Protein AF-A0A2V6R880-F1 (afdb_monomer_lite)

Radius of gyration: 25.8 Å; chains: 1; bounding box: 63×27×64 Å

Foldseek 3Di:
DQLVVLVVVLAHSPPSHHDQAPDPPHGDCADPPPRHGPCDDDPPVVVVVVVVVVCVVVVVVVVVVVVVQPVVCPPDGPCVVPCVVVVVVVVVVVVCVVPPDDPVNVDPDDDDD

Sequence (113 aa):
MRRLARALRLRCPNCGGAGLMQSWFVLHARCTACGMRLQRGEDQDYWLGAYLLNFIVTEVLFAVLLVVVLVATWPNPPWGVVLYPFAKALWLMADLLFRPPGPADFAPERDAG

pLDDT: mean 85.73, std 10.4, range [45.03, 97.31]

Structure (mmCIF, N/CA/C/O backbone):
data_AF-A0A2V6R880-F1
#
_entry.id   AF-A0A2V6R880-F1
#
loop_
_atom_site.group_PDB
_atom_site.id
_atom_site.type_symbol
_atom_site.label_atom_id
_atom_site.label_alt_id
_atom_site.label_comp_id
_atom_site.label_asym_id
_atom_site.label_entity_id
_atom_site.label_seq_id
_atom_site.pdbx_PDB_ins_code
_atom_site.Cartn_x
_atom_site.Cartn_y
_atom_site.Cartn_z
_atom_site.occupancy
_atom_site.B_iso_or_equiv
_atom_site.auth_seq_id
_atom_site.auth_comp_id
_atom_site.auth_asym_id
_atom_site.auth_atom_id
_atom_site.pdbx_PDB_model_num
ATOM 1 N N . MET A 1 1 ? -4.488 8.539 22.425 1.00 70.50 1 MET A N 1
ATOM 2 C CA . MET A 1 1 ? -4.361 7.122 21.993 1.00 70.50 1 MET A CA 1
ATOM 3 C C . MET A 1 1 ? -5.622 6.262 22.190 1.00 70.50 1 MET A C 1
ATOM 5 O O . MET A 1 1 ? -5.995 5.576 21.250 1.00 70.50 1 MET A O 1
ATOM 9 N N . ARG A 1 2 ? -6.345 6.303 23.330 1.00 85.69 2 ARG A N 1
ATOM 10 C CA . ARG A 1 2 ? -7.556 5.460 23.566 1.00 85.69 2 ARG A CA 1
ATOM 11 C C . ARG A 1 2 ? -8.627 5.510 22.464 1.00 85.69 2 ARG A C 1
ATOM 13 O O . ARG A 1 2 ? -9.216 4.483 22.156 1.00 85.69 2 ARG A O 1
ATOM 20 N N . ARG A 1 3 ? -8.885 6.681 21.871 1.00 85.19 3 ARG A N 1
ATOM 21 C CA . ARG A 1 3 ? -9.872 6.826 20.783 1.00 85.19 3 ARG A CA 1
ATOM 22 C C . ARG A 1 3 ? -9.440 6.095 19.506 1.00 85.19 3 ARG A C 1
ATOM 24 O O . ARG A 1 3 ? -10.263 5.427 18.897 1.00 85.19 3 ARG A O 1
ATOM 31 N N . LEU A 1 4 ? -8.150 6.161 19.174 1.00 84.88 4 LEU A N 1
ATOM 32 C CA . LEU A 1 4 ? -7.561 5.493 18.012 1.00 84.88 4 LEU A CA 1
ATOM 33 C C . LEU A 1 4 ? -7.624 3.968 18.165 1.00 84.88 4 LEU A C 1
ATOM 35 O O . LEU A 1 4 ? -8.116 3.276 17.287 1.00 84.88 4 LEU A O 1
ATOM 39 N N . ALA A 1 5 ? -7.247 3.452 19.340 1.00 88.44 5 ALA A N 1
ATOM 40 C CA . ALA A 1 5 ? -7.345 2.024 19.645 1.00 88.44 5 ALA A CA 1
ATOM 41 C C . ALA A 1 5 ? -8.793 1.500 19.611 1.00 88.44 5 ALA A C 1
ATOM 43 O O . ALA A 1 5 ? -9.031 0.359 19.226 1.00 88.44 5 ALA A O 1
ATOM 44 N N . ARG A 1 6 ? -9.775 2.322 20.008 1.00 89.81 6 ARG A N 1
ATOM 45 C CA . ARG A 1 6 ? -11.200 1.978 19.874 1.00 89.81 6 ARG A CA 1
ATOM 46 C C . ARG A 1 6 ? -11.623 1.925 18.408 1.00 89.81 6 ARG A C 1
ATOM 48 O O . ARG A 1 6 ? -12.252 0.947 18.027 1.00 89.81 6 ARG A O 1
ATOM 55 N N . ALA A 1 7 ? -11.240 2.918 17.605 1.00 87.44 7 ALA A N 1
ATOM 56 C CA . ALA A 1 7 ? -11.545 2.956 16.176 1.00 87.44 7 ALA A CA 1
ATOM 57 C C . ALA A 1 7 ? -10.931 1.759 15.427 1.00 87.44 7 ALA A C 1
ATOM 59 O O . ALA A 1 7 ? -11.642 1.074 14.700 1.00 87.44 7 ALA A O 1
ATOM 60 N N . LEU A 1 8 ? -9.664 1.428 15.705 1.00 88.69 8 LEU A N 1
ATOM 61 C CA . LEU A 1 8 ? -8.981 0.248 15.150 1.00 88.69 8 LEU A CA 1
ATOM 62 C C . LEU A 1 8 ? -9.657 -1.079 15.526 1.00 88.69 8 LEU A C 1
ATOM 64 O O . LEU A 1 8 ? -9.547 -2.058 14.802 1.00 88.69 8 LEU A O 1
ATOM 68 N N . ARG A 1 9 ? -10.372 -1.121 16.655 1.00 89.81 9 ARG A N 1
ATOM 69 C CA . ARG A 1 9 ? -11.153 -2.287 17.099 1.00 89.81 9 ARG A CA 1
ATOM 70 C C . ARG A 1 9 ? -12.624 -2.219 16.675 1.00 89.81 9 ARG A C 1
ATOM 72 O O . ARG A 1 9 ? -13.438 -2.937 17.252 1.00 89.81 9 ARG A O 1
ATOM 79 N N . LEU A 1 10 ? -12.978 -1.331 15.741 1.00 89.12 10 LEU A N 1
ATOM 80 C CA . LEU A 1 10 ? -14.353 -1.103 15.276 1.00 89.12 10 LEU A CA 1
ATOM 81 C C . LEU A 1 10 ? -15.331 -0.787 16.423 1.00 89.12 10 LEU A C 1
ATOM 83 O O . LEU A 1 10 ? -16.477 -1.242 16.455 1.00 89.12 10 LEU A O 1
ATOM 87 N N . ARG A 1 11 ? -14.870 0.003 17.399 1.00 91.12 11 ARG A N 1
ATOM 88 C CA . ARG A 1 11 ? -15.666 0.491 18.533 1.00 91.12 11 ARG A CA 1
ATOM 89 C C . ARG A 1 11 ? -15.855 1.996 18.461 1.00 91.12 11 ARG A C 1
ATOM 91 O O . ARG A 1 11 ? -15.012 2.721 17.933 1.00 91.12 11 ARG A O 1
ATOM 98 N N . CYS A 1 12 ? -16.929 2.484 19.078 1.00 90.69 12 CYS A N 1
ATOM 99 C CA . CYS A 1 12 ? -17.199 3.916 19.152 1.00 90.69 12 CYS A CA 1
ATOM 100 C C . CYS A 1 12 ? -16.007 4.663 19.790 1.00 90.69 12 CYS A C 1
ATOM 102 O O . CYS A 1 12 ? -15.652 4.372 20.939 1.00 90.69 12 CYS A O 1
ATOM 104 N N . PRO A 1 13 ? -15.397 5.653 19.110 1.00 89.94 13 PRO A N 1
ATOM 105 C CA . PRO A 1 13 ? -14.242 6.371 19.647 1.00 89.94 13 PRO A CA 1
ATOM 106 C C . PRO A 1 13 ? -14.588 7.164 20.917 1.00 89.94 13 PRO A C 1
ATOM 108 O O . PRO A 1 13 ? -13.726 7.332 21.785 1.00 89.94 13 PRO A O 1
ATOM 111 N N . ASN A 1 14 ? -15.849 7.586 21.072 1.00 90.31 14 ASN A N 1
ATOM 112 C CA . ASN A 1 14 ? -16.326 8.350 22.223 1.00 90.31 14 ASN A CA 1
ATOM 113 C C . ASN A 1 14 ? -16.585 7.476 23.462 1.00 90.31 14 ASN A C 1
ATOM 115 O O . ASN A 1 14 ? -15.875 7.604 24.461 1.00 90.31 14 ASN A O 1
ATOM 119 N N . CYS A 1 15 ? -17.546 6.547 23.389 1.00 91.06 15 CYS A N 1
ATOM 120 C CA . CYS A 1 15 ? -17.959 5.739 24.545 1.00 91.06 15 CYS A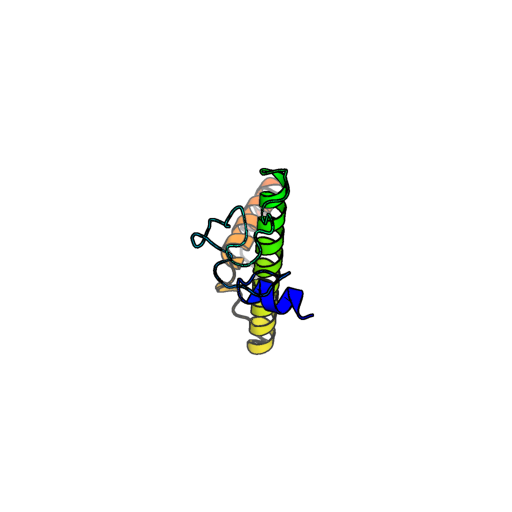 CA 1
ATOM 121 C C . CYS A 1 15 ? -17.273 4.365 24.639 1.00 91.06 15 CYS A C 1
ATOM 123 O O . CYS A 1 15 ? -17.185 3.807 25.726 1.00 91.06 15 CYS A O 1
ATOM 125 N N . GLY A 1 16 ? -16.741 3.820 23.539 1.00 89.75 16 GLY A N 1
ATOM 126 C CA . GLY A 1 16 ? -16.154 2.473 23.502 1.00 89.75 16 GLY A CA 1
ATOM 127 C C . GLY A 1 16 ? -17.152 1.322 23.308 1.00 89.75 16 GLY A C 1
ATOM 128 O O . GLY A 1 16 ? -16.737 0.165 23.398 1.00 89.75 16 GLY A O 1
ATOM 129 N N . GLY A 1 17 ? -18.426 1.615 23.027 1.00 88.81 17 GLY A N 1
ATOM 130 C CA . GLY A 1 17 ? -19.436 0.612 22.671 1.00 88.81 17 GLY A CA 1
ATOM 131 C C . GLY A 1 17 ? -19.086 -0.150 21.386 1.00 88.81 17 GLY A C 1
ATOM 132 O O . GLY A 1 17 ? -18.446 0.406 20.488 1.00 88.81 17 GLY A O 1
ATOM 133 N N . ALA A 1 18 ? -19.478 -1.425 21.326 1.00 85.12 18 ALA A N 1
ATOM 134 C CA . ALA A 1 18 ? -19.337 -2.287 20.149 1.00 85.12 18 ALA A CA 1
ATOM 135 C C . ALA A 1 18 ? -20.471 -2.043 19.132 1.00 85.12 18 ALA A C 1
ATOM 137 O O . ALA A 1 18 ? -21.454 -1.381 19.459 1.00 85.12 18 ALA A O 1
ATOM 138 N N . GLY A 1 19 ? -20.327 -2.566 17.910 1.00 83.00 19 GLY A N 1
ATOM 139 C CA . GLY A 1 19 ? -21.328 -2.391 16.849 1.00 83.00 19 GLY A CA 1
ATOM 140 C C . GLY A 1 19 ? -21.222 -1.035 16.154 1.00 83.00 19 GLY A C 1
ATOM 141 O O . GLY A 1 19 ? -22.207 -0.314 16.029 1.00 83.00 19 GLY A O 1
ATOM 142 N N . LEU A 1 20 ? -20.005 -0.646 15.756 1.00 86.75 20 LEU A N 1
ATOM 143 C CA . LEU A 1 20 ? -19.792 0.564 14.959 1.00 86.75 20 LEU A CA 1
ATOM 144 C C . LEU A 1 20 ? -20.341 0.393 13.530 1.00 86.75 20 LEU A C 1
ATOM 146 O O . LEU A 1 20 ? -20.922 1.323 12.973 1.00 86.75 20 LEU A O 1
ATOM 150 N N . MET A 1 21 ? -20.185 -0.805 12.965 1.00 87.88 21 MET A N 1
ATOM 151 C CA . MET A 1 21 ? -20.635 -1.158 11.622 1.00 87.88 21 MET A CA 1
ATOM 152 C C . MET A 1 21 ? -21.915 -1.998 11.671 1.00 87.88 21 MET A C 1
ATOM 154 O O . MET A 1 21 ? -22.019 -2.906 12.493 1.00 87.88 21 MET A O 1
ATOM 158 N N . GLN A 1 22 ? -22.859 -1.689 10.782 1.00 86.12 22 GLN A N 1
ATOM 159 C CA . GLN A 1 22 ? -24.069 -2.475 10.532 1.00 86.12 22 GLN A CA 1
ATOM 160 C C . GLN A 1 22 ? -23.758 -3.691 9.647 1.00 86.12 22 GLN A C 1
ATOM 162 O O . GLN A 1 22 ? -24.292 -4.775 9.861 1.00 86.12 22 GLN A O 1
ATOM 167 N N . SER A 1 23 ? -22.877 -3.511 8.662 1.00 84.88 23 SER A N 1
ATOM 168 C CA . SER A 1 23 ? -22.295 -4.564 7.824 1.00 84.88 23 SER A CA 1
ATOM 169 C C . SER A 1 23 ? -20.847 -4.194 7.492 1.00 84.88 23 SER A C 1
ATOM 171 O O . SER A 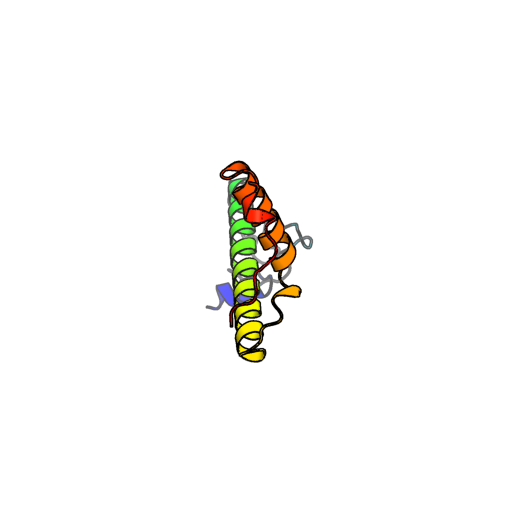1 23 ? -20.431 -3.074 7.769 1.00 84.88 23 SER A O 1
ATOM 173 N N . TRP A 1 24 ? -20.077 -5.089 6.868 1.00 81.75 24 TRP A N 1
ATOM 174 C CA . TRP A 1 24 ? -18.672 -4.834 6.503 1.00 81.75 24 TRP A CA 1
ATOM 175 C C . TRP A 1 24 ? -18.427 -3.537 5.719 1.00 81.75 24 TRP A C 1
ATOM 177 O O . TRP A 1 24 ? -17.332 -2.991 5.788 1.00 81.75 24 TRP A O 1
ATOM 187 N N . PHE A 1 25 ? -19.440 -3.027 5.017 1.00 81.81 25 PHE A N 1
ATOM 188 C CA . PHE A 1 25 ? -19.344 -1.811 4.205 1.00 81.81 25 PHE A CA 1
ATOM 189 C C . PHE A 1 25 ? -20.319 -0.711 4.638 1.00 81.81 25 PHE A C 1
ATOM 191 O O . PHE A 1 25 ? -20.359 0.348 4.020 1.00 81.81 25 PHE A O 1
ATOM 198 N N . VAL A 1 26 ? -21.115 -0.937 5.688 1.00 81.38 26 VAL A N 1
ATOM 199 C CA . VAL A 1 26 ? -22.147 0.010 6.127 1.00 81.38 26 VAL A CA 1
ATOM 200 C C . VAL A 1 26 ? -21.903 0.396 7.577 1.00 81.38 26 VAL A C 1
ATOM 202 O O . VAL A 1 26 ? -21.957 -0.435 8.484 1.00 81.38 26 VAL A O 1
ATOM 205 N N . LEU A 1 27 ? -21.647 1.681 7.802 1.00 86.75 27 LEU A N 1
ATOM 206 C CA . LEU A 1 27 ? -21.521 2.278 9.128 1.00 86.75 27 LEU A CA 1
ATOM 207 C C . LEU A 1 27 ? -22.914 2.583 9.693 1.00 86.75 27 LEU A C 1
ATOM 209 O O . LEU A 1 27 ? -23.777 3.082 8.974 1.00 86.75 27 LEU A O 1
ATOM 213 N N . HIS A 1 28 ? -23.145 2.342 10.986 1.00 86.94 28 HIS A N 1
ATOM 214 C CA . HIS A 1 28 ? -24.391 2.802 11.600 1.00 86.94 28 HIS A CA 1
ATOM 215 C C . HIS A 1 28 ? -24.477 4.335 11.563 1.00 86.94 28 HIS A C 1
ATOM 217 O O . HIS A 1 28 ? -23.509 5.021 11.873 1.00 86.94 28 HIS A O 1
ATOM 223 N N . ALA A 1 29 ? -25.658 4.900 11.297 1.00 86.75 29 ALA A N 1
ATOM 224 C CA . ALA A 1 29 ? -25.849 6.354 11.349 1.00 86.75 29 ALA A CA 1
ATOM 225 C C . ALA A 1 29 ? -25.623 6.934 12.764 1.00 86.75 29 ALA A C 1
ATOM 227 O O . ALA A 1 29 ? -25.170 8.074 12.928 1.00 86.75 29 ALA A O 1
ATOM 228 N N . ARG A 1 30 ? -25.935 6.149 13.806 1.00 87.56 30 ARG A N 1
ATOM 229 C CA . ARG A 1 30 ? -25.752 6.498 15.223 1.00 87.56 30 ARG A CA 1
ATOM 230 C C . ARG A 1 30 ? -25.170 5.325 16.003 1.00 87.56 30 ARG A C 1
ATOM 232 O O . ARG A 1 30 ? -25.499 4.175 15.741 1.00 87.56 30 ARG A O 1
ATOM 239 N N . CYS A 1 31 ? -24.349 5.619 17.003 1.00 90.25 31 CYS A N 1
ATOM 240 C CA . CYS A 1 31 ? -23.849 4.616 17.934 1.00 90.25 31 CYS A CA 1
ATOM 241 C C . CYS A 1 31 ? -24.996 4.045 18.783 1.00 90.25 31 CYS A C 1
ATOM 243 O O . CYS A 1 31 ? -25.704 4.802 19.445 1.00 90.25 31 CYS A O 1
ATOM 245 N N . THR A 1 32 ? -25.118 2.720 18.836 1.00 88.06 32 THR A N 1
ATOM 246 C CA . THR A 1 32 ? -26.142 1.998 19.614 1.00 88.06 32 THR A CA 1
ATOM 247 C C . THR A 1 32 ? -25.993 2.151 21.132 1.00 88.06 32 THR A C 1
ATOM 249 O O . THR A 1 32 ? -26.969 1.998 21.854 1.00 88.06 32 THR A O 1
ATOM 252 N N . ALA A 1 33 ? -24.796 2.490 21.628 1.00 90.06 33 ALA A N 1
ATOM 253 C CA . ALA A 1 33 ? -24.525 2.626 23.062 1.00 90.06 33 ALA A CA 1
ATOM 254 C C . ALA A 1 33 ? -24.679 4.061 23.599 1.00 90.06 33 ALA A C 1
ATOM 256 O O . ALA A 1 33 ? -25.188 4.248 24.696 1.00 90.06 33 ALA A O 1
ATOM 257 N N . CYS A 1 34 ? -24.208 5.082 22.868 1.00 92.25 34 CYS A N 1
ATOM 258 C CA . CYS A 1 34 ? -24.243 6.480 23.341 1.00 92.25 34 CYS A CA 1
ATOM 259 C C . CYS A 1 34 ? -25.058 7.438 22.462 1.00 92.25 34 CYS A C 1
ATOM 261 O O . CYS A 1 34 ? -25.078 8.634 22.734 1.00 92.25 34 CYS A O 1
ATOM 263 N N . GLY A 1 35 ? -25.670 6.959 21.376 1.00 88.38 35 GLY A N 1
ATOM 264 C CA . GLY A 1 35 ? -26.501 7.780 20.487 1.00 88.38 35 GLY A CA 1
ATOM 265 C C . GLY A 1 35 ? -25.740 8.783 19.610 1.00 88.38 35 GLY A C 1
ATOM 266 O O . GLY A 1 35 ? -26.362 9.493 18.822 1.00 88.38 35 GLY A O 1
ATOM 267 N N . MET A 1 36 ? -24.404 8.841 19.703 1.00 89.12 36 MET A N 1
ATOM 268 C CA . MET A 1 36 ? -23.574 9.739 18.892 1.00 89.12 36 MET A CA 1
ATOM 269 C C . MET A 1 36 ? -23.807 9.504 17.397 1.00 89.12 36 MET A C 1
ATOM 271 O O . MET A 1 36 ? -23.695 8.372 16.931 1.00 89.12 36 MET A O 1
ATOM 275 N N . ARG A 1 37 ? -24.059 10.579 16.642 1.00 85.88 37 ARG A N 1
ATOM 276 C CA . ARG A 1 37 ? -24.134 10.539 15.177 1.00 85.88 37 ARG A CA 1
ATOM 277 C C . ARG A 1 37 ? -22.744 10.244 14.602 1.00 85.88 37 ARG A C 1
ATOM 279 O O . ARG A 1 37 ? -21.816 11.014 14.840 1.00 85.88 37 ARG A O 1
ATOM 286 N N . LEU A 1 38 ? -22.608 9.117 13.905 1.00 79.88 38 LEU A N 1
ATOM 287 C CA . LEU A 1 38 ? -21.338 8.655 13.329 1.00 79.88 38 LEU A CA 1
ATOM 288 C C . LEU A 1 38 ? -21.113 9.245 11.933 1.00 79.88 38 LEU A C 1
ATOM 290 O O . LEU A 1 38 ? -19.987 9.584 11.591 1.00 79.88 38 LEU A O 1
ATOM 294 N N . GLN A 1 39 ? -22.195 9.445 11.179 1.00 75.06 39 GLN A N 1
ATOM 295 C CA . GLN A 1 39 ? -22.183 10.120 9.885 1.00 75.06 39 GLN A CA 1
ATOM 296 C C . GLN A 1 39 ? -22.466 11.614 10.100 1.00 75.06 39 GLN A C 1
ATOM 298 O O . GLN A 1 39 ? -23.614 12.045 10.251 1.00 75.06 39 GLN A O 1
ATOM 303 N N . ARG A 1 40 ? -21.395 12.399 10.250 1.00 70.00 40 ARG A N 1
ATOM 304 C CA . ARG A 1 40 ? -21.452 13.870 10.277 1.00 70.00 40 ARG A CA 1
ATOM 305 C C . ARG A 1 40 ? -21.541 14.312 8.808 1.00 70.00 40 ARG A C 1
ATOM 307 O O . ARG A 1 40 ? -20.791 13.762 8.021 1.00 70.00 40 ARG A O 1
ATOM 314 N N . GLY A 1 41 ? -22.531 15.149 8.471 1.00 58.09 41 GLY A N 1
ATOM 315 C CA . GLY A 1 41 ? -23.017 15.404 7.100 1.00 58.09 41 GLY A CA 1
ATOM 316 C C . GLY A 1 41 ? -21.946 15.682 6.040 1.00 58.09 41 GLY A C 1
ATOM 317 O O . GLY A 1 41 ? -20.837 16.051 6.401 1.00 58.09 41 GLY A O 1
ATOM 318 N N . GLU A 1 42 ? -22.355 15.516 4.774 1.00 56.97 42 GLU A N 1
ATOM 319 C CA . GLU A 1 42 ? -21.561 15.321 3.540 1.00 56.97 42 GLU A CA 1
ATOM 320 C C . GLU A 1 42 ? -21.269 13.839 3.262 1.00 56.97 42 GLU A C 1
ATOM 322 O O . GLU A 1 42 ? -20.162 13.314 3.370 1.00 56.97 42 GLU A O 1
ATOM 327 N N . ASP A 1 43 ? -22.336 13.141 2.889 1.00 59.47 43 ASP A N 1
ATOM 328 C CA . ASP A 1 43 ? -22.374 11.759 2.414 1.00 59.47 43 ASP A CA 1
ATOM 329 C C . ASP A 1 43 ? -21.461 11.492 1.203 1.00 59.47 43 ASP A C 1
ATOM 331 O O . ASP A 1 43 ? -21.089 10.343 0.993 1.00 59.47 43 ASP A O 1
ATOM 335 N N . GLN A 1 44 ? -21.027 12.523 0.470 1.00 57.31 44 GLN A N 1
ATOM 336 C CA . GLN A 1 44 ? -20.043 12.407 -0.615 1.00 57.31 44 GLN A CA 1
ATOM 337 C C . GLN A 1 44 ? -18.587 12.506 -0.101 1.00 57.31 44 GLN A C 1
ATOM 339 O O . GLN A 1 44 ? -17.756 11.654 -0.421 1.00 57.31 44 GLN A O 1
ATOM 344 N N . ASP A 1 45 ? -18.277 13.476 0.767 1.00 61.22 45 ASP A N 1
ATOM 345 C CA . ASP A 1 45 ? -16.892 13.773 1.180 1.00 61.22 45 ASP A CA 1
ATOM 346 C C . ASP A 1 45 ? -16.345 12.777 2.212 1.00 61.22 45 ASP A C 1
ATOM 348 O O . ASP A 1 45 ? -15.157 12.434 2.211 1.00 61.22 45 ASP A O 1
ATOM 352 N N . TYR A 1 46 ? -17.216 12.232 3.068 1.00 66.56 46 TYR A N 1
ATOM 353 C CA . TYR A 1 46 ? -16.820 11.208 4.038 1.00 66.56 46 TYR A CA 1
ATOM 354 C C . TYR A 1 46 ? -16.348 9.909 3.363 1.00 66.56 46 TYR A C 1
ATOM 356 O O . TYR A 1 46 ? -15.413 9.256 3.839 1.00 66.56 46 TYR A O 1
ATOM 364 N N . TRP A 1 47 ? -16.963 9.542 2.236 1.00 69.75 47 TRP A N 1
ATOM 365 C CA . TRP A 1 47 ? -16.568 8.367 1.461 1.00 69.75 47 TRP A CA 1
ATOM 366 C C . TRP A 1 47 ? -15.199 8.553 0.805 1.00 69.75 47 TRP A C 1
ATOM 368 O O . TRP A 1 47 ? -14.374 7.638 0.857 1.00 69.75 47 TRP A O 1
ATOM 378 N N . LEU A 1 48 ? -14.913 9.746 0.276 1.00 81.38 48 LEU A N 1
ATOM 379 C CA . LEU A 1 48 ? -13.601 10.064 -0.290 1.00 81.38 48 LEU A CA 1
ATOM 380 C C . LEU A 1 48 ? -12.490 9.947 0.763 1.00 81.38 48 LEU A C 1
ATOM 382 O O . LEU A 1 48 ? -11.457 9.329 0.506 1.00 81.38 48 LEU A O 1
ATOM 386 N N . GLY A 1 49 ? -12.720 10.472 1.971 1.00 82.69 49 GLY A N 1
ATOM 387 C CA . GLY A 1 49 ? -11.763 10.362 3.076 1.00 82.69 49 GLY A CA 1
ATOM 388 C C . GLY A 1 49 ? -11.495 8.913 3.503 1.00 82.69 49 GLY A C 1
ATOM 389 O O . GLY A 1 49 ? -10.346 8.545 3.761 1.00 82.69 49 GLY A O 1
ATOM 390 N N . ALA A 1 50 ? -12.530 8.068 3.542 1.00 83.44 50 ALA A N 1
ATOM 391 C CA . ALA A 1 50 ? -12.383 6.648 3.861 1.00 83.44 50 ALA A CA 1
ATOM 392 C C . ALA A 1 50 ? -11.577 5.888 2.791 1.00 83.44 50 ALA A C 1
ATOM 394 O O . ALA A 1 50 ? -10.685 5.110 3.139 1.00 83.44 50 ALA A O 1
ATOM 395 N N . TYR A 1 51 ? -11.837 6.146 1.504 1.00 86.81 51 TYR A N 1
ATOM 396 C CA . TYR A 1 51 ? -11.061 5.568 0.402 1.00 86.81 51 TYR A CA 1
ATOM 397 C C . TYR A 1 51 ? -9.615 6.059 0.383 1.00 86.81 51 TYR A C 1
ATOM 399 O O . TYR A 1 51 ? -8.709 5.249 0.211 1.00 86.81 51 TYR A O 1
ATOM 407 N N . LEU A 1 52 ? -9.375 7.351 0.623 1.00 91.38 52 LEU A N 1
ATOM 408 C CA . LEU A 1 52 ? -8.021 7.899 0.722 1.00 91.38 52 LEU A CA 1
ATOM 409 C C . LEU A 1 52 ? -7.212 7.185 1.812 1.00 91.38 52 LEU A C 1
ATOM 411 O O . LEU A 1 52 ? -6.086 6.758 1.568 1.00 91.38 52 LEU A O 1
ATOM 415 N N . LEU A 1 53 ? -7.792 7.005 3.002 1.00 89.81 53 LEU A N 1
ATOM 416 C CA . LEU A 1 53 ? -7.138 6.258 4.078 1.00 89.81 53 LEU A CA 1
ATOM 417 C C . LEU A 1 53 ? -6.890 4.795 3.694 1.00 89.81 53 LEU A C 1
ATOM 419 O O . LEU A 1 53 ? -5.834 4.255 4.019 1.00 89.81 53 LEU A O 1
ATOM 423 N N . ASN A 1 54 ? -7.832 4.159 2.993 1.00 91.38 54 ASN A N 1
ATOM 424 C CA . ASN A 1 54 ? -7.644 2.804 2.483 1.00 91.38 54 ASN A CA 1
ATOM 425 C C . ASN A 1 54 ? -6.468 2.724 1.495 1.00 91.38 54 ASN A C 1
ATOM 427 O O . ASN A 1 54 ? -5.636 1.826 1.638 1.00 91.38 54 ASN A O 1
ATOM 431 N N . PHE A 1 55 ? -6.354 3.675 0.562 1.00 95.06 55 PHE A N 1
ATOM 432 C CA . PHE A 1 55 ? -5.239 3.741 -0.382 1.00 95.06 55 PHE A CA 1
ATOM 433 C C . PHE A 1 55 ? -3.906 3.948 0.325 1.00 95.06 55 PHE A C 1
ATOM 435 O O . PHE A 1 55 ? -2.993 3.163 0.095 1.00 95.06 55 PHE A O 1
ATOM 442 N N . ILE A 1 56 ? -3.818 4.909 1.251 1.00 96.25 56 ILE A N 1
ATOM 443 C CA . ILE A 1 56 ? -2.593 5.157 2.027 1.00 96.25 56 ILE A CA 1
ATOM 444 C C . ILE A 1 56 ? -2.150 3.885 2.758 1.00 96.25 56 ILE A C 1
ATOM 446 O O . ILE A 1 56 ? -0.985 3.505 2.692 1.00 96.25 56 ILE A O 1
ATOM 450 N N . VAL A 1 57 ? -3.067 3.199 3.450 1.00 95.38 57 VAL A N 1
ATOM 451 C CA . VAL A 1 57 ? -2.727 1.967 4.181 1.00 95.38 57 VAL A CA 1
ATOM 452 C C . VAL A 1 57 ? -2.282 0.865 3.220 1.00 95.38 57 VAL A C 1
ATOM 454 O O . VAL A 1 57 ? -1.270 0.214 3.470 1.00 95.38 57 VAL A O 1
ATOM 457 N N . THR A 1 58 ? -3.010 0.665 2.123 1.00 95.81 58 THR A N 1
ATOM 458 C CA . THR A 1 58 ? -2.695 -0.361 1.117 1.00 95.81 58 THR A CA 1
ATOM 459 C C . THR A 1 58 ? -1.331 -0.114 0.473 1.00 95.81 58 THR A C 1
ATOM 461 O O . THR A 1 58 ? -0.519 -1.033 0.376 1.00 95.81 58 THR A O 1
ATOM 464 N N . GLU A 1 59 ? -1.051 1.129 0.089 1.00 96.69 59 GLU A N 1
ATOM 465 C CA . GLU A 1 59 ? 0.204 1.535 -0.540 1.00 96.69 59 GLU A CA 1
ATOM 466 C C . GLU A 1 59 ? 1.388 1.393 0.419 1.00 96.69 59 GLU A C 1
ATOM 468 O O . GLU A 1 59 ? 2.411 0.818 0.051 1.00 96.69 59 GLU A O 1
ATOM 473 N N . VAL A 1 60 ? 1.240 1.824 1.676 1.00 97.31 60 VAL A N 1
ATOM 474 C CA . VAL A 1 60 ? 2.288 1.660 2.695 1.00 97.31 60 VAL A CA 1
ATOM 475 C C . VAL A 1 60 ? 2.576 0.181 2.951 1.00 97.31 60 VAL A C 1
ATOM 477 O O . VAL A 1 60 ? 3.742 -0.207 3.021 1.00 97.31 60 VAL A O 1
ATOM 480 N N . LEU A 1 61 ? 1.547 -0.665 3.058 1.00 96.75 61 LEU A N 1
ATOM 481 C CA . LEU A 1 61 ? 1.734 -2.109 3.228 1.00 96.75 61 LEU A CA 1
ATOM 482 C C . LEU A 1 61 ? 2.464 -2.729 2.033 1.00 96.75 61 LEU A C 1
ATOM 484 O O . LEU A 1 61 ? 3.380 -3.530 2.227 1.00 96.75 61 LEU A O 1
ATOM 488 N N . PHE A 1 62 ? 2.095 -2.334 0.815 1.00 94.06 62 PHE A N 1
ATOM 489 C CA . PHE A 1 62 ? 2.772 -2.779 -0.398 1.00 94.06 62 PHE A CA 1
ATOM 490 C C . PHE A 1 62 ? 4.241 -2.331 -0.431 1.00 94.06 62 PHE A C 1
ATOM 492 O O . PHE A 1 62 ? 5.122 -3.152 -0.677 1.00 94.06 62 PHE A O 1
ATOM 499 N N . ALA A 1 63 ? 4.523 -1.062 -0.124 1.00 93.69 63 ALA A N 1
ATOM 500 C CA . ALA A 1 63 ? 5.880 -0.522 -0.086 1.00 93.69 63 ALA A CA 1
ATOM 501 C C . ALA A 1 63 ? 6.754 -1.236 0.957 1.00 93.69 63 ALA A C 1
ATOM 503 O O . ALA A 1 63 ? 7.889 -1.612 0.664 1.00 93.69 63 ALA A O 1
ATOM 504 N N . VAL A 1 64 ? 6.219 -1.487 2.157 1.00 96.62 64 VAL A N 1
ATOM 505 C CA . VAL A 1 64 ? 6.922 -2.244 3.203 1.00 96.62 64 VAL A CA 1
ATOM 506 C C . VAL A 1 64 ? 7.206 -3.671 2.742 1.00 96.62 64 VAL A C 1
ATOM 508 O O . VAL A 1 64 ? 8.335 -4.137 2.884 1.00 96.62 64 VAL A O 1
ATOM 511 N N . LEU A 1 65 ? 6.220 -4.356 2.157 1.00 93.38 65 LEU A N 1
ATOM 512 C CA . LEU A 1 65 ? 6.405 -5.708 1.631 1.00 93.38 65 LEU A CA 1
ATOM 513 C C . LEU A 1 65 ? 7.490 -5.745 0.546 1.00 93.38 65 LEU A C 1
ATOM 515 O O . LEU A 1 65 ? 8.357 -6.617 0.585 1.00 93.38 65 LEU A O 1
ATOM 519 N N . LEU A 1 66 ? 7.479 -4.784 -0.380 1.00 91.00 66 LEU A N 1
ATOM 520 C CA . LEU A 1 66 ? 8.495 -4.655 -1.423 1.00 91.00 66 LEU A CA 1
ATOM 521 C C . LEU A 1 66 ? 9.895 -4.503 -0.813 1.00 91.00 66 LEU A C 1
ATOM 523 O O . LEU A 1 66 ? 10.802 -5.243 -1.186 1.00 91.00 66 LEU A O 1
ATOM 527 N N . VAL A 1 67 ? 10.066 -3.595 0.153 1.00 92.88 67 VAL A N 1
ATOM 528 C CA . VAL A 1 67 ? 11.352 -3.383 0.841 1.00 92.88 67 VAL A CA 1
ATOM 529 C C . VAL A 1 67 ? 11.817 -4.657 1.545 1.00 92.88 67 VAL A C 1
ATOM 531 O O . VAL A 1 67 ? 12.980 -5.033 1.411 1.00 92.88 67 VAL A O 1
ATOM 534 N N . VAL A 1 68 ? 10.921 -5.355 2.247 1.00 94.50 68 VAL A N 1
ATOM 535 C CA . VAL A 1 68 ? 11.241 -6.622 2.924 1.00 94.50 68 VAL A CA 1
ATOM 536 C C . VAL A 1 68 ? 11.730 -7.669 1.924 1.00 94.50 68 VAL A C 1
ATOM 538 O O . VAL A 1 68 ? 12.758 -8.300 2.166 1.00 94.50 68 VAL A O 1
ATOM 541 N N . VAL A 1 69 ? 11.046 -7.828 0.788 1.00 91.31 69 VAL A N 1
ATOM 542 C CA . VAL A 1 69 ? 11.455 -8.774 -0.261 1.00 91.31 69 VAL A CA 1
ATOM 543 C C . VAL A 1 69 ? 12.811 -8.389 -0.847 1.00 91.31 69 VAL A C 1
ATOM 545 O O . VAL A 1 69 ? 13.677 -9.253 -0.966 1.00 91.31 69 VAL A O 1
ATOM 548 N N . LEU A 1 70 ? 13.028 -7.113 -1.175 1.00 91.69 70 LEU A N 1
ATOM 549 C CA . LEU A 1 70 ? 14.293 -6.639 -1.744 1.00 91.69 70 LEU A CA 1
ATOM 550 C C . LEU A 1 70 ? 15.472 -6.876 -0.798 1.00 91.69 70 LEU A C 1
ATOM 552 O O . LEU A 1 70 ? 16.504 -7.374 -1.237 1.00 91.69 70 LEU A O 1
ATOM 556 N N . VAL A 1 71 ? 15.311 -6.571 0.492 1.00 94.56 71 VAL A N 1
ATOM 557 C CA . VAL A 1 71 ? 16.355 -6.800 1.503 1.00 94.56 71 VAL A CA 1
ATOM 558 C C . VAL A 1 71 ? 16.605 -8.297 1.700 1.00 94.56 71 VAL A C 1
ATOM 560 O O . VAL A 1 71 ? 17.758 -8.712 1.770 1.00 94.56 71 VAL A O 1
ATOM 563 N N . ALA A 1 72 ? 15.553 -9.120 1.746 1.00 94.00 72 ALA A N 1
ATOM 564 C CA . ALA A 1 72 ? 15.678 -10.566 1.946 1.00 94.00 72 ALA A CA 1
ATOM 565 C C . ALA A 1 72 ? 16.281 -11.309 0.740 1.00 94.00 72 ALA A C 1
ATOM 567 O O . ALA A 1 72 ? 16.877 -12.368 0.912 1.00 94.00 72 ALA A O 1
ATOM 568 N N . THR A 1 73 ? 16.115 -10.776 -0.473 1.00 93.12 73 THR A N 1
ATOM 569 C CA . THR A 1 73 ? 16.590 -11.395 -1.725 1.00 93.12 73 THR A CA 1
ATOM 570 C C . THR A 1 73 ? 17.840 -10.723 -2.295 1.00 93.12 73 THR A C 1
ATOM 572 O O . T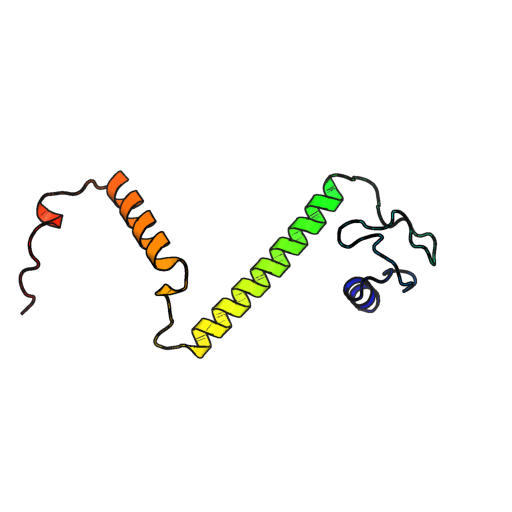HR A 1 73 ? 18.323 -11.103 -3.362 1.00 93.12 73 THR A O 1
ATOM 575 N N . TRP A 1 74 ? 18.404 -9.744 -1.584 1.00 91.62 74 TRP A N 1
ATOM 576 C CA . TRP A 1 74 ? 19.647 -9.091 -1.978 1.00 91.62 74 TRP A CA 1
ATOM 577 C C . TRP A 1 74 ? 20.811 -10.101 -2.012 1.00 91.62 74 TRP A C 1
ATOM 579 O O . TRP A 1 74 ? 20.958 -10.869 -1.059 1.00 91.62 74 TRP A O 1
ATOM 589 N N . PRO A 1 75 ? 21.666 -10.127 -3.058 1.00 91.06 75 PRO A N 1
ATOM 590 C CA . PRO A 1 75 ? 21.818 -9.156 -4.154 1.00 91.06 75 PRO A CA 1
ATOM 591 C C . PRO A 1 75 ? 21.019 -9.449 -5.435 1.00 91.06 75 PRO A C 1
ATOM 593 O O . PRO A 1 75 ? 21.112 -8.671 -6.381 1.00 91.06 75 PRO A O 1
ATOM 596 N N . ASN A 1 76 ? 20.237 -10.532 -5.494 1.00 89.12 76 ASN A N 1
ATOM 597 C CA . ASN A 1 76 ? 19.526 -10.957 -6.706 1.00 89.12 76 ASN A CA 1
ATOM 598 C C . ASN A 1 76 ? 17.999 -10.985 -6.499 1.00 89.12 76 ASN A C 1
ATOM 600 O O . ASN A 1 76 ? 17.418 -12.069 -6.375 1.00 89.12 76 ASN A O 1
ATOM 604 N N . PRO A 1 77 ? 17.317 -9.823 -6.480 1.00 87.75 77 PRO A N 1
ATOM 605 C CA . PRO A 1 77 ? 15.874 -9.792 -6.322 1.00 87.75 77 PRO A CA 1
ATOM 606 C C . PRO A 1 77 ? 15.132 -10.473 -7.479 1.00 87.75 77 PRO A C 1
ATOM 608 O O . PRO A 1 77 ? 15.556 -10.373 -8.635 1.00 87.75 77 PRO A O 1
ATOM 611 N N . PRO A 1 78 ? 13.981 -11.115 -7.214 1.00 84.62 78 PRO A N 1
ATOM 612 C CA . PRO A 1 78 ? 13.184 -11.795 -8.228 1.00 84.62 78 PRO A CA 1
ATOM 613 C C . PRO A 1 78 ? 12.354 -10.795 -9.052 1.00 84.62 78 PRO A C 1
ATOM 615 O O . PRO A 1 78 ? 11.122 -10.808 -9.030 1.00 84.62 78 PRO A O 1
ATOM 618 N N . TRP A 1 79 ? 13.025 -9.926 -9.813 1.00 81.56 79 TRP A N 1
ATOM 619 C CA . TRP A 1 79 ? 12.392 -8.878 -10.624 1.00 81.56 79 TRP A CA 1
ATOM 620 C C . TRP A 1 79 ? 11.348 -9.410 -11.610 1.00 81.56 79 TRP A C 1
ATOM 622 O O . TRP A 1 79 ? 10.411 -8.692 -11.929 1.00 81.56 79 TRP A O 1
ATOM 632 N N . GLY A 1 80 ? 11.462 -10.669 -12.048 1.00 76.44 80 GLY A N 1
ATOM 633 C CA . GLY A 1 80 ? 10.502 -11.307 -12.956 1.00 76.44 80 GLY A CA 1
ATOM 634 C C . GLY A 1 80 ? 9.103 -11.540 -12.371 1.00 76.44 80 GLY A C 1
ATOM 635 O O . GLY A 1 80 ? 8.168 -11.746 -13.138 1.00 76.44 80 GLY A O 1
ATOM 636 N N . VAL A 1 81 ? 8.946 -11.504 -11.041 1.00 73.62 81 VAL A N 1
ATOM 637 C CA . VAL A 1 81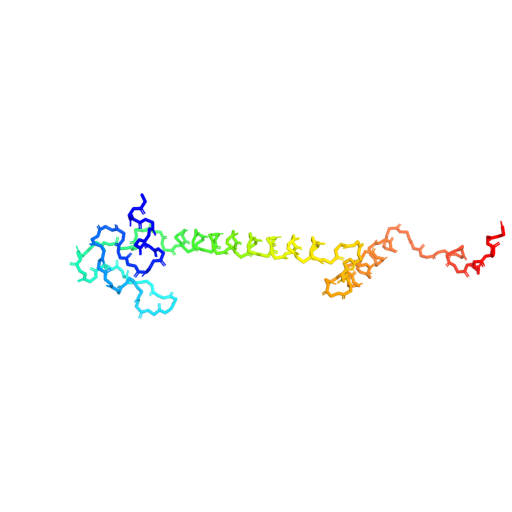 ? 7.633 -11.612 -10.370 1.00 73.62 81 VAL A CA 1
ATOM 638 C C . VAL A 1 81 ? 6.948 -10.250 -10.273 1.00 73.62 81 VAL A C 1
ATOM 640 O O . VAL A 1 81 ? 5.724 -10.148 -10.339 1.00 73.62 81 VAL A O 1
ATOM 643 N N . VAL A 1 82 ? 7.739 -9.187 -10.135 1.00 74.88 82 VAL A N 1
ATOM 644 C CA . VAL A 1 82 ? 7.243 -7.822 -10.303 1.00 74.88 82 VAL A CA 1
ATOM 645 C C . VAL A 1 82 ? 6.856 -7.684 -11.776 1.00 74.88 82 VAL A C 1
ATOM 647 O O . VAL A 1 82 ? 7.475 -8.313 -12.629 1.00 74.88 82 VAL A O 1
ATOM 650 N N . LEU A 1 83 ? 5.858 -6.865 -12.118 1.00 81.81 83 LEU A N 1
ATOM 651 C CA . LEU A 1 83 ? 5.402 -6.617 -13.502 1.00 81.81 83 LEU A CA 1
ATOM 652 C C . LEU A 1 83 ? 6.490 -6.039 -14.442 1.00 81.81 83 LEU A C 1
ATOM 654 O O . LEU A 1 83 ? 6.181 -5.493 -15.494 1.00 81.81 83 LEU A O 1
ATOM 658 N N . TYR A 1 84 ? 7.766 -6.160 -14.086 1.00 83.19 84 TYR A N 1
ATOM 659 C CA . TYR A 1 84 ? 8.946 -5.790 -14.833 1.00 83.19 84 TYR A CA 1
ATOM 660 C C . TYR A 1 84 ? 8.931 -6.266 -16.292 1.00 83.19 84 TYR A C 1
ATOM 662 O O . TYR A 1 84 ? 9.166 -5.410 -17.140 1.00 83.19 84 TYR A O 1
ATOM 670 N N . PRO A 1 85 ? 8.596 -7.527 -16.659 1.00 83.50 85 PRO A N 1
ATOM 671 C CA . PRO A 1 85 ? 8.549 -7.909 -18.075 1.00 83.50 85 PRO A CA 1
ATOM 672 C C . PRO A 1 85 ? 7.541 -7.068 -18.866 1.00 83.50 85 PRO A C 1
ATOM 674 O O . PRO A 1 85 ? 7.853 -6.578 -19.950 1.00 83.50 85 PRO A O 1
ATOM 677 N N . PHE A 1 86 ? 6.360 -6.834 -18.288 1.00 87.75 86 PHE A N 1
ATOM 678 C CA . PHE A 1 86 ? 5.319 -6.002 -18.888 1.00 87.75 86 PHE A CA 1
ATOM 679 C C . PHE A 1 86 ? 5.729 -4.530 -18.940 1.00 87.75 86 PHE A C 1
ATOM 681 O O . PHE A 1 86 ? 5.542 -3.888 -19.967 1.00 87.75 86 PHE A O 1
ATOM 688 N N . ALA A 1 87 ? 6.341 -4.004 -17.878 1.00 88.50 87 ALA A N 1
ATOM 689 C CA . ALA A 1 87 ? 6.852 -2.638 -17.844 1.00 88.50 87 ALA A CA 1
ATOM 690 C C . ALA A 1 87 ? 7.947 -2.419 -18.899 1.00 88.50 87 ALA A C 1
ATOM 692 O O . ALA A 1 87 ? 7.936 -1.407 -19.592 1.00 88.50 87 ALA A O 1
ATOM 693 N N . LYS A 1 88 ? 8.859 -3.383 -19.072 1.00 87.06 88 LYS A N 1
ATOM 694 C CA . LYS A 1 88 ? 9.957 -3.325 -20.048 1.00 87.06 88 LYS A CA 1
ATOM 695 C C . LYS A 1 88 ? 9.441 -3.456 -21.482 1.00 87.06 88 LYS A C 1
ATOM 697 O O . LYS A 1 88 ? 9.944 -2.771 -22.367 1.00 87.06 88 LYS A O 1
ATOM 702 N N . ALA A 1 89 ? 8.415 -4.279 -21.702 1.00 91.69 89 ALA A N 1
ATOM 703 C CA . ALA A 1 89 ? 7.724 -4.374 -22.986 1.00 91.69 89 ALA A CA 1
ATOM 704 C C . ALA A 1 89 ? 6.950 -3.087 -23.320 1.00 91.69 89 ALA A C 1
ATOM 706 O O . ALA A 1 89 ? 7.052 -2.585 -24.436 1.00 91.69 89 ALA A O 1
ATOM 707 N N . LEU A 1 90 ? 6.227 -2.519 -22.350 1.00 94.00 90 LEU A N 1
ATOM 708 C CA . LEU A 1 90 ? 5.497 -1.263 -22.524 1.00 94.00 90 LEU A CA 1
ATOM 709 C C . LEU A 1 90 ? 6.453 -0.087 -22.753 1.00 94.00 90 LEU A C 1
ATOM 711 O O . LEU A 1 90 ? 6.186 0.767 -23.592 1.00 94.00 90 LEU A O 1
ATOM 715 N N . TRP A 1 91 ? 7.587 -0.069 -22.052 1.00 94.25 91 TRP A N 1
ATOM 716 C CA . TRP A 1 91 ? 8.644 0.908 -22.282 1.00 94.25 91 TRP A CA 1
ATOM 717 C C . TRP A 1 91 ? 9.2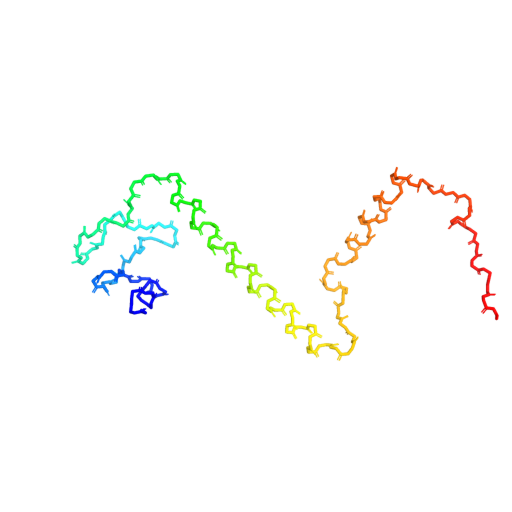34 0.782 -23.684 1.00 94.25 91 TRP A C 1
ATOM 719 O O . TRP A 1 91 ? 9.347 1.785 -24.373 1.00 94.25 91 TRP A O 1
ATOM 729 N N . LEU A 1 92 ? 9.557 -0.435 -24.135 1.00 95.06 92 LEU A N 1
ATOM 730 C CA . LEU A 1 92 ? 10.037 -0.659 -25.499 1.00 95.06 92 LEU A CA 1
ATOM 731 C C . LEU A 1 92 ? 9.012 -0.181 -26.534 1.00 95.06 92 LEU A C 1
ATOM 733 O O . LEU A 1 92 ? 9.381 0.484 -27.491 1.00 95.06 92 LEU A O 1
ATOM 737 N N . MET A 1 93 ? 7.724 -0.467 -26.333 1.00 95.44 93 MET A N 1
ATOM 738 C CA . MET A 1 93 ? 6.668 0.061 -27.199 1.00 95.44 93 MET A CA 1
ATOM 739 C C . MET A 1 93 ? 6.692 1.596 -27.230 1.00 95.44 93 MET A C 1
ATOM 741 O O . MET A 1 93 ? 6.652 2.176 -28.311 1.00 95.44 93 MET A O 1
ATOM 745 N N . ALA A 1 94 ? 6.758 2.247 -26.065 1.00 96.06 94 ALA A N 1
ATOM 746 C CA . ALA A 1 94 ? 6.807 3.702 -25.974 1.00 96.06 94 ALA A CA 1
ATOM 747 C C . ALA A 1 94 ? 8.060 4.280 -26.652 1.00 96.06 94 ALA A C 1
ATOM 749 O O . ALA A 1 94 ? 7.951 5.259 -27.384 1.00 96.06 94 ALA A O 1
ATOM 750 N N . ASP A 1 95 ? 9.222 3.653 -26.470 1.00 96.06 95 ASP A N 1
ATOM 751 C CA . ASP A 1 95 ? 10.474 4.030 -27.132 1.00 96.06 95 ASP A CA 1
ATOM 752 C C . ASP A 1 95 ? 10.339 3.951 -28.660 1.00 96.06 95 ASP A C 1
ATOM 754 O O . ASP A 1 95 ? 10.661 4.912 -29.353 1.00 96.06 95 ASP A O 1
ATOM 758 N N . LEU A 1 96 ? 9.727 2.882 -29.181 1.00 95.12 96 LEU A N 1
ATOM 759 C CA . LEU A 1 96 ? 9.481 2.705 -30.616 1.00 95.12 96 LEU A CA 1
ATOM 760 C C . LEU A 1 96 ? 8.477 3.714 -31.206 1.00 95.12 96 LEU A C 1
ATOM 762 O O . LEU A 1 96 ? 8.498 3.941 -32.417 1.00 95.12 96 LEU A O 1
ATOM 766 N N . LEU A 1 97 ? 7.621 4.343 -30.386 1.00 95.50 97 LEU A N 1
ATOM 767 C CA . LEU A 1 97 ? 6.771 5.458 -30.835 1.00 95.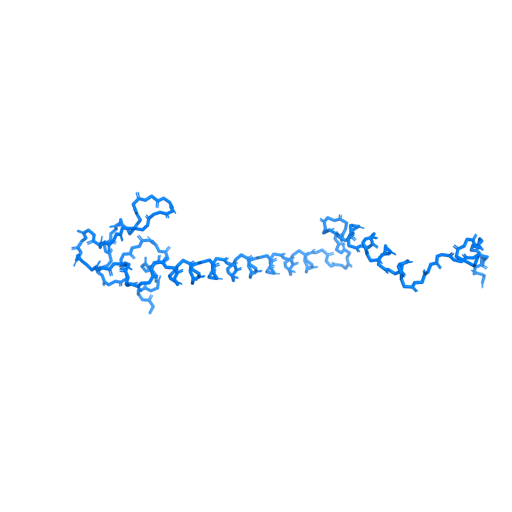50 97 LEU A CA 1
ATOM 768 C C . LEU A 1 97 ? 7.594 6.721 -31.120 1.00 95.50 97 LEU A C 1
ATOM 770 O O . LEU A 1 97 ? 7.259 7.468 -32.039 1.00 95.50 97 LEU A O 1
ATOM 774 N N . PHE A 1 98 ? 8.650 6.969 -30.340 1.00 94.75 98 PHE A N 1
ATOM 775 C CA . PHE A 1 98 ? 9.528 8.132 -30.512 1.00 94.75 98 PHE A CA 1
ATOM 776 C C . PHE A 1 98 ? 10.684 7.857 -31.479 1.00 94.75 98 PHE A C 1
ATOM 778 O O . PHE A 1 98 ? 11.074 8.738 -32.247 1.00 94.75 98 PHE A O 1
ATOM 785 N N . ARG A 1 99 ? 11.226 6.638 -31.454 1.00 94.56 99 ARG A N 1
ATOM 786 C CA . ARG A 1 99 ? 12.348 6.176 -32.267 1.00 94.56 99 ARG A CA 1
ATOM 787 C C . ARG A 1 99 ? 11.957 4.869 -32.971 1.00 94.56 99 ARG A C 1
ATOM 789 O O . ARG A 1 99 ? 12.203 3.793 -32.432 1.00 94.56 99 ARG A O 1
ATOM 796 N N . PRO A 1 100 ? 11.346 4.938 -34.168 1.00 92.69 100 PRO A N 1
ATOM 797 C CA . PRO A 1 100 ? 10.970 3.739 -34.905 1.00 92.69 100 PRO A CA 1
ATOM 798 C C . PRO A 1 100 ? 12.203 2.878 -35.227 1.00 92.69 100 PRO A C 1
ATOM 800 O O . PRO A 1 100 ? 13.303 3.417 -35.391 1.00 92.69 100 PRO A O 1
ATOM 803 N N . PRO A 1 101 ? 12.026 1.550 -35.334 1.00 93.06 101 PRO A N 1
ATOM 804 C CA . PRO A 1 101 ? 13.135 0.616 -35.479 1.00 93.06 101 PRO A CA 1
ATOM 805 C C . PRO A 1 101 ? 13.855 0.835 -36.813 1.00 93.06 101 PRO A C 1
ATOM 807 O O . PRO A 1 101 ? 13.224 0.895 -37.874 1.00 93.06 101 PRO A O 1
ATOM 810 N N . GLY A 1 102 ? 15.179 0.964 -36.757 1.00 92.00 102 GLY A N 1
ATOM 811 C CA . GLY A 1 102 ? 16.035 1.201 -37.915 1.00 92.00 102 GLY A CA 1
ATOM 812 C C . GLY A 1 102 ? 16.874 -0.024 -38.297 1.00 92.00 102 GLY A C 1
ATOM 813 O O . GLY A 1 102 ? 16.998 -0.965 -37.518 1.00 92.00 102 GLY A O 1
ATOM 814 N N . PRO A 1 103 ? 17.533 -0.017 -39.470 1.00 89.44 103 PRO A N 1
ATOM 815 C CA . PRO A 1 103 ? 18.375 -1.132 -39.921 1.00 89.44 103 PRO A CA 1
ATOM 816 C C . PRO A 1 103 ? 19.509 -1.507 -38.952 1.00 89.44 103 PRO A C 1
ATOM 818 O O . PRO A 1 103 ? 19.927 -2.659 -38.915 1.00 89.44 103 PRO A O 1
ATOM 821 N N . ALA A 1 104 ? 20.001 -0.543 -38.164 1.00 86.62 104 ALA A N 1
ATOM 822 C CA . ALA A 1 104 ? 21.056 -0.759 -37.176 1.00 86.62 104 ALA A CA 1
ATOM 823 C C . ALA A 1 104 ? 20.602 -1.611 -35.978 1.00 86.62 104 ALA A C 1
ATOM 825 O O . ALA A 1 104 ? 21.419 -2.338 -35.425 1.00 86.62 104 ALA A O 1
ATOM 826 N N . ASP A 1 105 ? 19.314 -1.573 -35.615 1.00 88.00 105 ASP A N 1
ATOM 827 C CA . ASP A 1 105 ? 18.767 -2.338 -34.483 1.00 88.00 105 ASP A CA 1
ATOM 828 C C . ASP A 1 105 ? 18.649 -3.844 -34.803 1.00 88.00 105 ASP A C 1
ATOM 830 O O . ASP A 1 105 ? 18.471 -4.666 -33.908 1.00 88.00 105 ASP A O 1
ATOM 834 N N . PHE A 1 106 ? 18.775 -4.212 -36.086 1.00 88.69 106 PHE A N 1
ATOM 835 C CA . PHE A 1 106 ? 18.785 -5.594 -36.580 1.00 88.69 106 PHE A CA 1
ATOM 836 C C . PHE A 1 106 ? 20.188 -6.096 -36.936 1.00 88.69 106 PHE A C 1
ATOM 838 O O . PHE A 1 106 ? 20.335 -7.225 -37.411 1.00 88.69 106 PHE A O 1
ATOM 845 N N . ALA A 1 107 ? 21.220 -5.263 -36.769 1.00 87.19 107 ALA A N 1
ATOM 846 C CA . ALA A 1 107 ? 22.582 -5.682 -37.045 1.00 87.19 107 ALA A CA 1
ATOM 847 C C . ALA A 1 107 ? 22.993 -6.767 -36.029 1.00 87.19 107 ALA A C 1
ATOM 849 O O . ALA A 1 107 ? 22.786 -6.579 -34.830 1.00 87.19 107 ALA A O 1
ATOM 850 N N . PRO A 1 108 ? 23.563 -7.900 -36.477 1.00 82.31 108 PRO A N 1
ATOM 851 C CA . PRO A 1 108 ? 24.039 -8.931 -35.565 1.00 82.31 108 PRO A CA 1
ATOM 852 C C . PRO A 1 108 ? 25.111 -8.345 -34.645 1.00 82.31 108 PRO A C 1
ATOM 854 O O . PRO A 1 108 ? 25.981 -7.595 -35.095 1.00 82.31 108 PRO A O 1
ATOM 857 N N . GLU A 1 109 ? 25.034 -8.684 -33.361 1.00 75.31 109 GLU A N 1
ATOM 858 C CA . GLU A 1 109 ? 25.998 -8.256 -32.353 1.00 75.31 109 GLU A CA 1
ATOM 859 C C . GLU A 1 109 ? 27.369 -8.828 -32.731 1.00 75.31 109 GLU A C 1
ATOM 861 O O . GLU A 1 109 ? 27.606 -10.031 -32.652 1.00 75.31 109 GLU A O 1
ATOM 866 N N . ARG A 1 110 ? 28.247 -7.980 -33.277 1.00 73.44 110 ARG A N 1
ATOM 867 C CA . ARG A 1 110 ? 29.601 -8.380 -33.668 1.00 73.44 110 ARG A CA 1
ATOM 868 C C . ARG A 1 110 ? 30.434 -8.441 -32.396 1.00 73.44 110 ARG A C 1
ATOM 870 O O . ARG A 1 110 ? 30.854 -7.395 -31.915 1.00 73.44 110 ARG A O 1
ATOM 877 N N . ASP A 1 111 ? 30.591 -9.652 -31.872 1.00 57.53 111 ASP A N 1
ATOM 878 C CA . ASP A 1 111 ? 31.570 -10.118 -30.886 1.00 57.53 111 ASP A CA 1
ATOM 879 C C . ASP A 1 111 ? 32.481 -9.015 -30.310 1.00 57.53 111 ASP A C 1
ATOM 881 O O . ASP A 1 111 ? 33.451 -8.588 -30.941 1.00 57.53 111 ASP A O 1
ATOM 885 N N . ALA A 1 112 ? 32.178 -8.565 -29.088 1.00 54.34 112 ALA A N 1
ATOM 886 C CA . ALA A 1 112 ? 33.118 -7.807 -28.270 1.00 54.34 112 ALA A CA 1
ATOM 887 C C . ALA A 1 112 ? 34.255 -8.748 -27.835 1.00 54.34 112 ALA A C 1
ATOM 889 O O . ALA A 1 112 ? 34.117 -9.493 -26.863 1.00 54.34 112 ALA A O 1
ATOM 890 N N . GLY A 1 113 ? 35.338 -8.749 -28.615 1.00 45.03 113 GLY A N 1
ATOM 891 C CA . GLY A 1 113 ? 36.652 -9.257 -28.215 1.00 45.03 113 GLY A CA 1
ATOM 892 C C . GLY A 1 113 ? 37.407 -8.259 -27.350 1.00 45.03 113 GLY A C 1
ATOM 893 O O . GLY A 1 113 ? 37.251 -7.039 -27.589 1.00 45.03 113 GLY A O 1
#

Secondary structure (DSSP, 8-state):
-HHHHHHHTTS-TTT--S--EEETTEE-SB-TTT--BSS-S-TTHHHHHHHHHHHHHHHHHHHHHHHHHHHHHTTS--TTTTTHHHHHHHHHHHHHHHS---GGGGS------